Protein AF-A0A658NHQ4-F1 (afdb_monomer_lite)

Structure (mmCIF, N/CA/C/O backbone):
data_AF-A0A658NHQ4-F1
#
_entry.id   AF-A0A658NHQ4-F1
#
loop_
_atom_site.group_PDB
_atom_site.id
_atom_site.type_symbol
_atom_site.label_atom_id
_atom_site.label_alt_id
_atom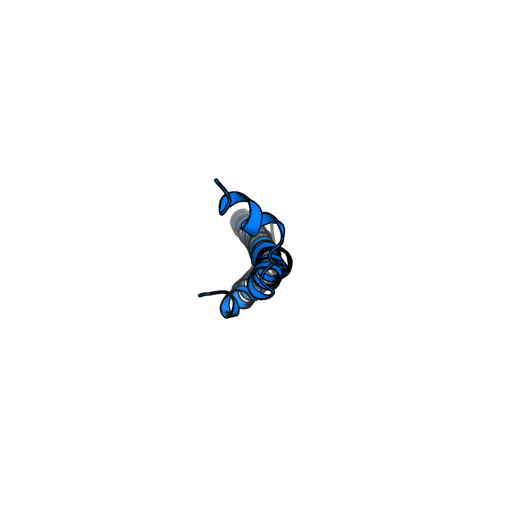_site.label_comp_id
_atom_site.label_asym_id
_atom_site.label_entity_id
_atom_site.label_seq_id
_atom_site.pdbx_PDB_ins_code
_atom_site.Cartn_x
_atom_site.Cartn_y
_atom_site.Cartn_z
_atom_site.occupancy
_atom_site.B_iso_or_equiv
_atom_site.auth_seq_id
_atom_site.auth_comp_id
_atom_site.auth_asym_id
_atom_site.auth_atom_id
_atom_site.pdbx_PDB_model_num
ATOM 1 N N . LEU A 1 1 ? 27.878 18.078 -39.534 1.00 52.38 1 LEU A N 1
ATOM 2 C CA . LEU A 1 1 ? 26.417 18.193 -39.2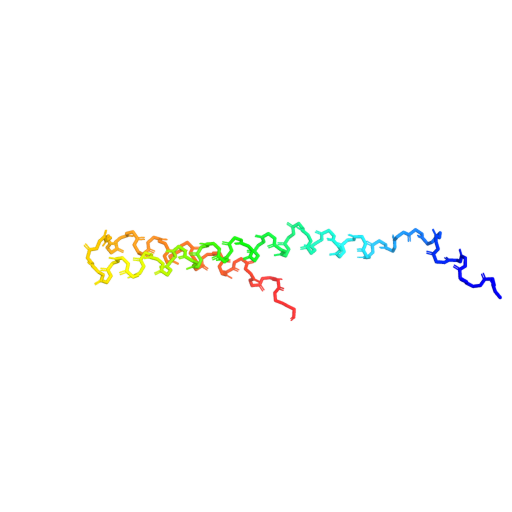91 1.00 52.38 1 LEU A CA 1
ATOM 3 C C . LEU A 1 1 ? 25.622 16.922 -39.658 1.00 52.38 1 LEU A C 1
ATOM 5 O O . LEU A 1 1 ? 24.403 16.976 -39.644 1.00 52.38 1 LEU A O 1
ATOM 9 N N . ALA A 1 2 ? 26.259 15.769 -39.921 1.00 55.34 2 ALA A N 1
ATOM 10 C CA . ALA A 1 2 ? 25.557 14.547 -40.347 1.00 55.34 2 ALA A CA 1
ATOM 11 C C . ALA A 1 2 ? 25.243 13.541 -39.214 1.00 55.34 2 ALA A C 1
ATOM 13 O O . ALA A 1 2 ? 24.514 12.584 -39.439 1.00 55.34 2 ALA A O 1
ATOM 14 N N . GLU A 1 3 ? 25.746 13.747 -37.993 1.00 51.66 3 GLU A N 1
ATOM 15 C CA . GLU A 1 3 ? 25.574 12.774 -36.897 1.00 51.66 3 GLU A CA 1
ATOM 16 C C . GLU A 1 3 ? 24.254 12.942 -36.127 1.00 51.66 3 GLU A C 1
ATOM 18 O O . GLU A 1 3 ? 23.715 11.977 -35.593 1.00 51.66 3 GLU A O 1
ATOM 23 N N . LEU A 1 4 ? 23.657 14.138 -36.152 1.00 57.28 4 LEU A N 1
ATOM 24 C CA . LEU A 1 4 ? 22.370 14.421 -35.498 1.00 57.28 4 LEU A CA 1
ATOM 25 C C . LEU A 1 4 ? 21.163 13.792 -36.221 1.00 57.28 4 LEU A C 1
ATOM 27 O O . LEU A 1 4 ? 20.063 13.786 -35.676 1.00 57.28 4 LEU A O 1
ATOM 31 N N . ALA A 1 5 ? 21.357 13.240 -37.423 1.00 58.88 5 ALA A N 1
ATOM 32 C CA . ALA A 1 5 ? 20.302 12.584 -38.197 1.00 58.88 5 ALA A CA 1
ATOM 33 C C . ALA A 1 5 ? 20.191 11.067 -37.934 1.00 58.88 5 ALA A C 1
ATOM 35 O O . ALA A 1 5 ? 19.177 10.465 -38.276 1.00 58.88 5 ALA A O 1
ATOM 36 N N . LEU A 1 6 ? 21.189 10.436 -37.300 1.00 55.59 6 LEU A N 1
ATOM 37 C CA . LEU A 1 6 ? 21.211 8.977 -37.089 1.00 55.59 6 LEU A CA 1
ATOM 38 C C . LEU A 1 6 ? 20.499 8.523 -35.800 1.00 55.59 6 LEU A C 1
ATOM 40 O O . LEU A 1 6 ? 20.210 7.339 -35.648 1.00 55.59 6 LEU A O 1
ATOM 44 N N . GLY A 1 7 ? 20.143 9.447 -34.899 1.00 56.59 7 GLY A N 1
ATOM 45 C CA . GLY A 1 7 ? 19.351 9.138 -33.699 1.00 56.59 7 GLY A CA 1
ATOM 46 C C . GLY A 1 7 ? 17.849 8.960 -33.959 1.00 56.59 7 GLY A C 1
ATOM 47 O O . GLY A 1 7 ? 17.161 8.337 -33.156 1.00 56.59 7 GLY A O 1
ATOM 48 N N . ALA A 1 8 ? 17.337 9.472 -35.085 1.00 55.47 8 ALA A N 1
ATOM 49 C CA . ALA A 1 8 ? 15.909 9.436 -35.422 1.00 55.47 8 ALA A CA 1
ATOM 50 C C . ALA A 1 8 ? 15.446 8.108 -36.058 1.00 55.47 8 ALA A C 1
ATOM 52 O O . ALA A 1 8 ? 14.247 7.859 -36.135 1.00 55.47 8 ALA A O 1
ATOM 53 N N . CYS A 1 9 ? 16.384 7.249 -36.476 1.00 54.44 9 CYS A N 1
ATOM 54 C CA . CYS A 1 9 ? 16.107 5.961 -37.124 1.00 54.44 9 CYS A CA 1
ATOM 55 C C . CYS A 1 9 ? 16.770 4.772 -36.414 1.00 54.44 9 CYS A C 1
ATOM 57 O O . CYS A 1 9 ? 16.895 3.701 -37.008 1.00 54.44 9 CYS A O 1
ATOM 59 N N . SER A 1 10 ? 17.189 4.919 -35.152 1.00 56.16 10 SER A N 1
ATOM 60 C CA . SER A 1 10 ? 17.458 3.724 -34.354 1.00 56.16 10 SER A CA 1
ATOM 61 C C . SER A 1 10 ? 16.111 3.037 -34.130 1.00 56.16 10 SER A C 1
ATOM 63 O O . SER A 1 10 ? 15.227 3.683 -33.556 1.00 56.16 10 SER A O 1
ATOM 65 N N . PRO A 1 11 ? 15.914 1.759 -34.515 1.00 59.22 11 PRO A N 1
ATOM 66 C CA . PRO A 1 11 ? 14.811 0.997 -33.946 1.00 59.22 11 PRO A CA 1
ATOM 67 C C . PRO A 1 11 ? 14.938 1.173 -32.436 1.00 59.22 11 PRO A C 1
ATOM 69 O O . PRO A 1 11 ? 16.051 1.078 -31.905 1.00 59.22 11 PRO A O 1
ATOM 72 N N . GLN A 1 12 ? 13.857 1.591 -31.775 1.00 62.78 12 GLN A N 1
ATOM 73 C CA . GLN A 1 12 ? 13.885 1.848 -30.339 1.00 62.78 12 GLN A CA 1
ATOM 74 C C . GLN A 1 12 ? 14.547 0.640 -29.691 1.00 62.78 12 GLN A C 1
ATOM 76 O O . GLN A 1 12 ? 14.053 -0.475 -29.860 1.00 62.78 12 GLN A O 1
ATOM 81 N N . TYR A 1 13 ? 15.708 0.860 -29.060 1.00 70.62 13 TYR A N 1
ATOM 82 C CA . TYR A 1 13 ? 16.497 -0.210 -28.463 1.00 70.62 13 TYR A CA 1
ATOM 83 C C . TYR A 1 13 ? 15.527 -1.105 -27.688 1.00 70.62 13 TYR A C 1
ATOM 85 O O . TYR A 1 13 ? 14.818 -0.578 -26.824 1.00 70.62 13 TYR A O 1
ATOM 93 N N . PRO A 1 14 ? 15.411 -2.407 -28.007 1.00 81.75 14 PRO A N 1
ATOM 94 C CA . PRO A 1 14 ? 14.397 -3.269 -27.402 1.00 81.75 14 PRO A CA 1
ATOM 95 C C . PRO A 1 14 ? 14.397 -3.198 -25.868 1.00 81.75 14 PRO A C 1
ATOM 97 O O . PRO A 1 14 ? 13.348 -3.269 -25.229 1.00 81.75 14 PRO A O 1
ATOM 100 N N . GLN A 1 15 ? 15.571 -2.952 -25.281 1.00 86.31 15 GLN A N 1
ATOM 101 C CA . GLN A 1 15 ? 15.774 -2.691 -23.861 1.00 86.31 15 GLN A CA 1
ATOM 102 C C . GLN A 1 15 ? 15.077 -1.405 -23.392 1.00 86.31 15 GLN A C 1
ATOM 104 O O . GLN A 1 15 ? 14.402 -1.433 -22.374 1.00 86.31 15 GLN A O 1
ATOM 109 N N . ALA A 1 16 ? 15.169 -0.293 -24.126 1.00 86.00 16 ALA A N 1
ATOM 110 C CA . ALA A 1 16 ? 14.514 0.969 -23.772 1.00 86.00 16 ALA A CA 1
ATOM 111 C C . 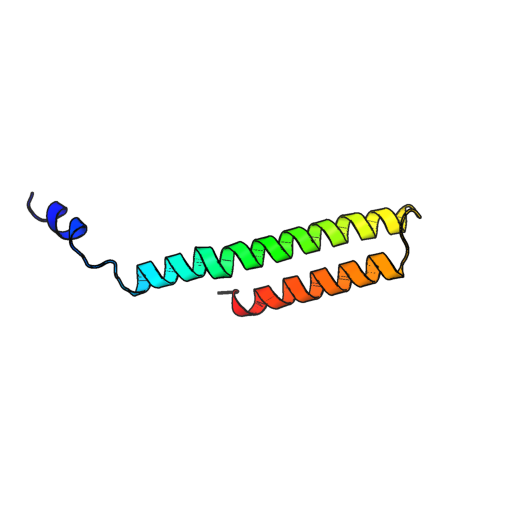ALA A 1 16 ? 12.979 0.866 -23.817 1.00 86.00 16 ALA A C 1
ATOM 113 O O . ALA A 1 16 ? 12.304 1.363 -22.915 1.00 86.00 16 ALA A O 1
ATOM 114 N N . VAL A 1 17 ? 12.425 0.178 -24.824 1.00 89.88 17 VAL A N 1
ATOM 115 C CA . VAL A 1 17 ? 10.976 -0.089 -24.909 1.00 89.88 17 VAL A CA 1
ATOM 116 C C . VAL A 1 17 ? 10.526 -0.960 -23.738 1.00 89.88 17 VAL A C 1
ATOM 118 O O . VAL A 1 17 ? 9.548 -0.635 -23.064 1.00 89.88 17 VAL A O 1
ATOM 121 N N . THR A 1 18 ? 11.272 -2.029 -23.457 1.00 90.38 18 THR A N 1
ATOM 122 C CA . THR A 1 18 ? 10.973 -2.959 -22.361 1.00 90.38 18 THR A CA 1
ATOM 123 C C . THR A 1 18 ? 11.060 -2.269 -21.000 1.00 90.38 18 THR A C 1
ATOM 125 O O . THR A 1 18 ? 10.127 -2.367 -20.208 1.00 90.38 18 THR A O 1
ATOM 128 N N . SER A 1 19 ? 12.120 -1.501 -20.738 1.00 91.56 19 SER A N 1
ATOM 129 C CA . SER A 1 19 ? 12.278 -0.741 -19.493 1.00 91.56 19 SER A CA 1
ATOM 130 C C . SER A 1 19 ? 11.156 0.276 -19.297 1.00 91.56 19 SER A C 1
ATOM 132 O O . SER A 1 19 ? 10.607 0.383 -18.202 1.00 91.56 19 SER A O 1
ATOM 134 N N . ALA A 1 20 ? 10.756 0.991 -20.355 1.00 92.81 20 ALA A N 1
ATOM 135 C CA . ALA A 1 20 ? 9.630 1.917 -20.286 1.00 92.81 20 ALA A CA 1
ATOM 136 C C . ALA A 1 20 ? 8.302 1.192 -20.005 1.00 92.81 20 ALA A C 1
ATOM 138 O O . ALA A 1 20 ? 7.476 1.707 -19.248 1.00 92.81 20 ALA A O 1
ATOM 139 N N . ALA A 1 21 ? 8.097 0.005 -20.584 1.00 94.12 21 ALA A N 1
ATOM 140 C CA . ALA A 1 21 ? 6.924 -0.820 -20.315 1.00 94.12 21 ALA A CA 1
ATOM 141 C C . ALA A 1 21 ? 6.902 -1.305 -18.857 1.00 94.12 21 ALA A C 1
ATOM 143 O O . ALA A 1 21 ? 5.903 -1.095 -18.175 1.00 94.12 21 ALA A O 1
ATOM 144 N N . ILE A 1 22 ? 8.012 -1.846 -18.341 1.00 94.06 22 ILE A N 1
ATOM 145 C CA . ILE A 1 22 ? 8.137 -2.280 -16.939 1.00 94.06 22 ILE A CA 1
ATOM 146 C C . ILE A 1 22 ? 7.879 -1.108 -15.985 1.00 94.06 22 ILE A C 1
ATOM 148 O O . ILE A 1 22 ? 7.081 -1.234 -15.056 1.00 94.06 22 ILE A O 1
ATOM 152 N N . ALA A 1 23 ? 8.479 0.059 -16.234 1.00 94.62 23 ALA A N 1
ATOM 153 C CA . ALA A 1 23 ? 8.281 1.234 -15.391 1.00 94.62 23 ALA A CA 1
ATOM 154 C C . ALA A 1 23 ? 6.804 1.662 -15.325 1.00 94.62 23 ALA A C 1
ATOM 156 O O . ALA A 1 23 ? 6.274 1.908 -14.241 1.00 94.62 23 ALA A O 1
ATOM 157 N N . LYS A 1 24 ? 6.124 1.717 -16.478 1.00 95.44 24 LYS A N 1
ATOM 158 C CA . LYS A 1 24 ? 4.735 2.195 -16.579 1.00 95.44 24 LYS A CA 1
ATOM 159 C C . LYS A 1 24 ? 3.694 1.170 -16.142 1.00 95.44 24 LYS A C 1
ATOM 161 O O . LYS A 1 24 ? 2.656 1.562 -15.623 1.00 95.44 24 LYS A O 1
ATOM 166 N N . GLN A 1 25 ? 3.931 -0.112 -16.403 1.00 95.56 25 GLN A N 1
ATOM 167 C CA . GLN A 1 25 ? 2.923 -1.165 -16.242 1.00 95.56 25 GLN A CA 1
ATOM 168 C C . GLN A 1 25 ? 3.137 -2.009 -14.986 1.00 95.56 25 GLN A C 1
ATOM 170 O O . GLN A 1 25 ? 2.181 -2.594 -14.487 1.00 95.56 25 GLN A O 1
ATOM 175 N N . VAL A 1 26 ? 4.362 -2.058 -14.455 1.00 95.12 26 VAL A N 1
ATOM 176 C CA . VAL A 1 26 ? 4.697 -2.868 -13.277 1.00 95.12 26 VAL A CA 1
ATOM 177 C C . VAL A 1 26 ? 5.073 -1.980 -12.102 1.00 95.12 26 VAL A C 1
ATOM 179 O O . VAL A 1 26 ? 4.383 -2.009 -11.085 1.00 95.12 26 VAL A O 1
ATOM 182 N N . ILE A 1 27 ? 6.122 -1.163 -12.239 1.00 94.81 27 ILE A N 1
ATOM 183 C CA . ILE A 1 27 ? 6.681 -0.405 -11.111 1.00 94.81 27 ILE A CA 1
ATOM 184 C C . ILE A 1 27 ? 5.673 0.624 -10.608 1.00 94.81 27 ILE A C 1
ATOM 186 O O . ILE A 1 27 ? 5.217 0.525 -9.469 1.00 94.81 27 ILE A O 1
ATOM 190 N N . LEU A 1 28 ? 5.280 1.578 -11.458 1.00 95.88 28 LEU A N 1
ATOM 191 C CA . LEU A 1 28 ? 4.385 2.659 -11.050 1.00 95.88 28 LEU A CA 1
ATOM 192 C C . LEU A 1 28 ? 3.055 2.131 -10.477 1.00 95.88 28 LEU A C 1
ATOM 194 O O . LEU A 1 28 ? 2.714 2.526 -9.363 1.00 95.88 28 LEU A O 1
ATOM 198 N N . PRO A 1 29 ? 2.332 1.198 -11.132 1.00 97.06 29 PRO A N 1
ATOM 199 C CA . PRO A 1 29 ? 1.081 0.688 -10.581 1.00 97.06 29 PRO A CA 1
ATOM 200 C C . PRO A 1 29 ? 1.257 -0.063 -9.259 1.00 97.06 29 PRO A C 1
ATOM 202 O O . PRO A 1 29 ? 0.385 0.029 -8.400 1.00 97.06 29 PRO A O 1
ATOM 205 N N . THR A 1 30 ? 2.359 -0.796 -9.070 1.00 96.81 30 THR A N 1
ATOM 206 C CA . THR A 1 30 ? 2.603 -1.536 -7.817 1.00 96.81 30 THR A CA 1
ATOM 207 C C . THR A 1 30 ? 2.886 -0.581 -6.660 1.00 96.81 30 THR A C 1
ATOM 209 O O . THR A 1 30 ? 2.283 -0.723 -5.598 1.00 96.81 30 THR A O 1
ATOM 212 N N . TYR A 1 31 ? 3.690 0.464 -6.885 1.00 96.88 31 TYR A N 1
ATOM 213 C CA . TYR A 1 31 ? 3.873 1.532 -5.898 1.00 96.88 31 TYR A CA 1
ATOM 214 C C . TYR A 1 31 ? 2.565 2.265 -5.590 1.00 96.88 31 TYR A C 1
ATOM 216 O O . TYR A 1 31 ? 2.268 2.497 -4.421 1.00 96.88 31 TYR A O 1
ATOM 224 N N . SER A 1 32 ? 1.750 2.588 -6.601 1.00 97.38 32 SER A N 1
ATOM 225 C CA . SER A 1 32 ? 0.444 3.220 -6.379 1.00 97.38 32 SER A CA 1
ATOM 226 C C . SER A 1 32 ? -0.482 2.349 -5.528 1.00 97.38 32 SER A C 1
ATOM 228 O O . SER A 1 32 ? -1.084 2.861 -4.589 1.00 97.38 32 SER A O 1
ATOM 230 N N . ARG A 1 33 ? -0.565 1.034 -5.790 1.00 97.69 33 ARG A N 1
ATOM 231 C CA . ARG A 1 33 ? -1.367 0.111 -4.962 1.00 97.69 33 ARG A CA 1
ATOM 232 C C . ARG A 1 33 ? -0.901 0.093 -3.507 1.00 97.69 33 ARG A C 1
ATOM 234 O O . ARG A 1 33 ? -1.739 0.128 -2.609 1.00 97.69 33 ARG A O 1
ATOM 241 N N . TRP A 1 34 ? 0.411 0.066 -3.274 1.00 97.81 34 TRP A N 1
ATOM 242 C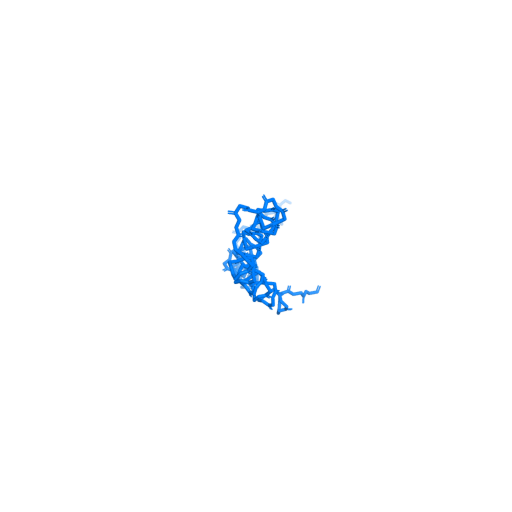 CA . TRP A 1 34 ? 0.960 0.130 -1.921 1.00 97.81 34 TRP A CA 1
ATOM 243 C C . TRP A 1 34 ? 0.615 1.448 -1.216 1.00 97.81 34 TRP A C 1
ATOM 245 O O . TRP A 1 34 ? 0.121 1.405 -0.093 1.00 97.81 34 TRP A O 1
ATOM 255 N N . VAL A 1 35 ? 0.790 2.598 -1.878 1.00 98.25 35 VAL A N 1
ATOM 256 C CA . VAL A 1 35 ? 0.464 3.915 -1.298 1.00 98.25 35 VAL A CA 1
ATOM 257 C C . VAL A 1 35 ? -1.007 4.005 -0.885 1.00 98.25 35 VAL A C 1
ATOM 259 O O . VAL A 1 35 ? -1.310 4.507 0.195 1.00 98.25 35 VAL A O 1
ATOM 262 N N . GLU A 1 36 ? -1.934 3.509 -1.707 1.00 98.56 36 GLU A N 1
ATOM 263 C CA . GLU A 1 36 ? -3.360 3.531 -1.353 1.00 98.56 36 GLU A CA 1
ATOM 264 C C . GLU A 1 36 ? -3.693 2.589 -0.184 1.00 98.56 36 GLU A C 1
ATOM 266 O O . GLU A 1 36 ? -4.484 2.940 0.700 1.00 98.56 36 GLU A O 1
ATOM 271 N N . ALA A 1 37 ? -3.061 1.412 -0.126 1.00 98.62 37 ALA A N 1
ATOM 272 C CA . ALA A 1 37 ? -3.222 0.496 1.001 1.00 98.62 37 ALA A CA 1
ATOM 273 C C . ALA A 1 37 ? -2.652 1.084 2.307 1.00 98.62 37 ALA A C 1
ATOM 275 O O . ALA A 1 37 ? -3.289 0.970 3.354 1.00 98.62 37 ALA A O 1
ATOM 276 N N . ASP A 1 38 ? -1.505 1.765 2.244 1.00 98.44 38 ASP A N 1
ATOM 277 C CA . ASP A 1 38 ? -0.870 2.431 3.387 1.00 98.44 38 ASP A CA 1
ATOM 278 C C . ASP A 1 38 ? -1.710 3.605 3.919 1.00 98.44 38 ASP A C 1
ATOM 280 O O . ASP A 1 38 ? -1.961 3.706 5.121 1.00 98.44 38 ASP A O 1
ATOM 284 N N . ARG A 1 39 ? -2.266 4.435 3.023 1.00 98.75 39 ARG A N 1
ATOM 285 C CA . ARG A 1 39 ? -3.221 5.498 3.392 1.00 98.75 39 ARG A CA 1
ATOM 286 C C . ARG A 1 39 ? -4.447 4.945 4.112 1.00 98.75 39 ARG A C 1
ATOM 288 O O . ARG A 1 39 ? -4.891 5.517 5.108 1.00 98.75 39 ARG A O 1
ATOM 295 N N . THR A 1 40 ? -4.983 3.831 3.617 1.00 98.69 40 THR A N 1
ATOM 296 C CA . THR A 1 40 ? -6.136 3.154 4.227 1.00 98.69 40 THR A CA 1
ATOM 297 C C . THR A 1 40 ? -5.787 2.621 5.618 1.00 98.69 40 THR A C 1
ATOM 299 O O . THR A 1 40 ? -6.543 2.841 6.566 1.00 98.69 40 THR A O 1
ATOM 302 N N . LEU A 1 41 ? -4.617 1.991 5.773 1.00 98.69 41 LEU A N 1
ATOM 303 C CA . LEU A 1 41 ? -4.108 1.564 7.076 1.00 98.69 41 LEU A CA 1
ATOM 304 C C . LEU A 1 41 ? -4.012 2.752 8.044 1.00 98.69 41 LEU A C 1
ATOM 306 O O . LEU A 1 41 ? -4.588 2.683 9.127 1.00 98.69 41 LEU A O 1
ATOM 310 N N . ALA A 1 42 ? -3.363 3.852 7.658 1.00 98.62 42 ALA A N 1
ATOM 311 C CA . ALA A 1 42 ? -3.220 5.026 8.520 1.00 98.62 42 ALA A CA 1
ATOM 312 C C . ALA A 1 42 ? -4.582 5.582 8.981 1.00 98.62 42 ALA A C 1
ATOM 314 O O . ALA A 1 42 ? -4.774 5.847 10.170 1.00 98.62 42 ALA A O 1
ATOM 315 N N . ALA A 1 43 ? -5.549 5.698 8.065 1.00 98.69 43 ALA A N 1
ATOM 316 C CA . ALA A 1 43 ? -6.897 6.160 8.386 1.00 98.69 43 ALA A CA 1
ATOM 317 C C . ALA A 1 43 ? -7.630 5.211 9.353 1.00 98.69 43 ALA A C 1
ATOM 319 O O . ALA A 1 43 ? -8.202 5.664 10.345 1.00 98.69 43 ALA A O 1
ATOM 320 N N . SER A 1 44 ? -7.584 3.899 9.099 1.00 98.44 44 SER A N 1
ATOM 321 C CA . SER A 1 44 ? -8.245 2.893 9.945 1.00 98.44 44 SER A CA 1
ATOM 322 C C . SER A 1 44 ? -7.624 2.787 11.343 1.00 98.44 44 SER A C 1
ATOM 324 O O . SER A 1 44 ? -8.347 2.650 12.329 1.00 98.44 44 SER A O 1
ATOM 326 N N . ALA A 1 45 ? -6.298 2.917 11.455 1.00 98.31 45 ALA A N 1
ATOM 327 C CA . ALA A 1 45 ? -5.596 2.900 12.732 1.00 98.31 45 ALA A CA 1
ATOM 328 C C . ALA A 1 45 ? -5.976 4.113 13.593 1.00 98.31 45 ALA A C 1
ATOM 330 O O . ALA A 1 45 ? -6.256 3.960 14.782 1.00 98.31 45 ALA A O 1
ATOM 331 N N . LEU A 1 46 ? -6.050 5.305 12.988 1.00 98.56 46 LEU A N 1
ATOM 332 C CA . LEU A 1 46 ? -6.522 6.509 13.673 1.00 98.56 46 LEU A CA 1
ATOM 333 C C . LEU A 1 46 ? -7.989 6.372 14.101 1.00 98.56 46 LEU A C 1
ATOM 335 O O . LEU A 1 46 ? -8.311 6.632 15.258 1.00 98.56 46 LEU A O 1
ATOM 339 N N . ALA A 1 47 ? -8.864 5.897 13.212 1.00 98.56 47 ALA A N 1
ATOM 340 C CA . ALA A 1 47 ? -10.277 5.698 13.527 1.00 98.56 47 ALA A CA 1
ATOM 341 C C . ALA A 1 47 ? -10.485 4.691 14.673 1.00 98.56 47 ALA A C 1
ATOM 343 O O . ALA A 1 47 ? -11.343 4.909 15.529 1.00 98.56 47 ALA A O 1
ATOM 344 N N . TYR A 1 48 ? -9.677 3.629 14.740 1.00 98.50 48 TYR A N 1
ATOM 345 C CA . TYR A 1 48 ? -9.696 2.687 15.860 1.00 98.50 48 TYR A CA 1
ATOM 346 C C . TYR A 1 48 ? -9.282 3.356 17.179 1.00 98.50 48 TYR A C 1
ATOM 348 O O . TYR A 1 48 ? -9.982 3.212 18.181 1.00 98.50 48 TYR A O 1
ATOM 356 N N . CYS A 1 49 ? -8.200 4.145 17.183 1.00 97.94 49 CYS A N 1
ATOM 357 C CA . CYS A 1 49 ? -7.767 4.902 18.365 1.00 97.94 49 CYS A CA 1
ATOM 358 C C . CYS A 1 49 ? -8.828 5.905 18.854 1.00 97.94 49 CYS A C 1
ATOM 360 O O . CYS A 1 49 ? -8.914 6.180 20.048 1.00 97.94 49 CYS A O 1
ATOM 362 N N . GLU A 1 50 ? -9.651 6.427 17.945 1.00 98.44 50 GLU A N 1
ATOM 363 C CA . GLU A 1 50 ? -10.772 7.323 18.249 1.00 98.44 50 GLU A CA 1
ATOM 364 C C . GLU A 1 50 ? -12.077 6.585 18.611 1.00 98.44 50 GLU A C 1
ATOM 366 O O . GLU A 1 50 ? -13.093 7.231 18.868 1.00 98.44 50 GLU A O 1
ATOM 371 N N . GLY A 1 51 ? -12.086 5.246 18.614 1.00 98.06 51 GLY A N 1
ATOM 372 C CA . GLY A 1 51 ? -13.275 4.431 18.889 1.00 98.06 51 GLY A CA 1
ATOM 373 C C . GLY A 1 51 ? -14.332 4.449 17.777 1.00 98.06 51 GLY A C 1
ATOM 374 O O . GLY A 1 51 ? -15.484 4.094 18.019 1.00 98.06 51 GLY A O 1
ATOM 375 N N . LYS A 1 52 ? -13.960 4.877 16.565 1.00 98.25 52 LYS A N 1
ATOM 376 C CA . LYS A 1 52 ? -14.841 4.999 15.389 1.00 98.25 52 LYS A CA 1
ATOM 377 C C . LYS A 1 52 ? -14.802 3.781 14.466 1.00 98.25 52 LYS A C 1
ATOM 379 O O . LYS A 1 52 ? -15.623 3.686 13.562 1.00 98.25 52 LYS A O 1
ATOM 384 N N . GLU A 1 53 ? -13.854 2.876 14.680 1.00 97.88 53 GLU A N 1
ATOM 385 C CA . GLU A 1 53 ? -13.650 1.679 13.868 1.00 97.88 53 GLU A CA 1
ATOM 386 C C . GLU A 1 53 ? -13.346 0.469 14.758 1.00 97.88 53 GLU A C 1
ATOM 388 O O . GLU A 1 53 ? -12.881 0.610 15.890 1.00 97.88 53 GLU A O 1
ATOM 393 N N . THR A 1 54 ? -13.616 -0.733 14.257 1.00 98.38 54 THR A N 1
ATOM 394 C CA . THR A 1 54 ? -13.349 -1.980 14.985 1.00 98.38 54 THR A CA 1
ATOM 395 C C . THR A 1 54 ? -11.884 -2.409 14.877 1.00 98.38 54 THR A C 1
ATOM 397 O O . THR A 1 54 ? -11.220 -2.178 13.863 1.00 98.38 54 THR A O 1
ATOM 400 N N . LEU A 1 55 ? -11.382 -3.122 15.895 1.00 98.12 55 LEU A N 1
ATOM 401 C CA . LEU A 1 55 ? -10.043 -3.725 15.843 1.00 98.12 55 LEU A CA 1
ATOM 402 C C . LEU A 1 55 ? -9.899 -4.690 14.655 1.00 98.12 55 LEU A C 1
ATOM 404 O O . LEU A 1 55 ? -8.837 -4.753 14.036 1.00 98.12 55 LEU A O 1
ATOM 408 N N . ASP A 1 56 ? -10.959 -5.430 14.325 1.00 98.56 56 ASP A N 1
ATOM 409 C CA . ASP A 1 56 ? -10.946 -6.388 13.219 1.00 98.56 56 ASP A CA 1
ATOM 410 C C . ASP A 1 56 ? -10.798 -5.694 11.860 1.00 98.56 56 ASP A C 1
ATOM 412 O O . ASP A 1 56 ? -10.019 -6.161 11.025 1.00 98.56 56 ASP A O 1
ATOM 416 N N . LYS A 1 57 ? -11.453 -4.543 11.653 1.00 98.19 57 LYS A N 1
ATOM 417 C CA . LYS A 1 57 ? -11.271 -3.744 10.434 1.00 98.19 57 LYS A CA 1
ATOM 418 C C . LYS A 1 57 ? -9.859 -3.170 10.335 1.00 98.19 57 LYS A C 1
ATOM 420 O O . LYS A 1 57 ? -9.219 -3.347 9.300 1.00 98.19 57 LYS A O 1
ATOM 425 N N . ALA A 1 58 ? -9.344 -2.564 11.407 1.00 98.44 58 ALA A N 1
ATOM 426 C CA . ALA A 1 58 ? -7.978 -2.034 11.428 1.00 98.44 58 ALA A CA 1
ATOM 427 C C . ALA A 1 58 ? -6.931 -3.136 11.164 1.00 98.44 58 ALA A C 1
ATOM 429 O O . ALA A 1 58 ? -5.966 -2.935 10.426 1.00 98.44 58 ALA A O 1
ATOM 430 N N . ARG A 1 59 ? -7.147 -4.347 11.701 1.00 98.50 59 ARG A N 1
ATOM 431 C CA . ARG A 1 59 ? -6.293 -5.514 11.429 1.00 98.50 59 ARG A CA 1
ATOM 432 C C . ARG A 1 59 ? -6.387 -5.976 9.975 1.00 98.50 59 ARG A C 1
ATOM 434 O O . ARG A 1 59 ? -5.362 -6.328 9.391 1.00 98.50 59 ARG A O 1
ATOM 441 N N . ALA A 1 60 ? -7.582 -5.998 9.390 1.00 98.75 60 ALA A N 1
ATOM 442 C CA . ALA A 1 60 ? -7.759 -6.366 7.988 1.00 98.75 60 ALA A CA 1
ATOM 443 C C . ALA A 1 60 ? -7.017 -5.393 7.055 1.00 98.75 60 ALA A C 1
ATOM 445 O O . ALA A 1 60 ? -6.302 -5.838 6.153 1.00 98.75 6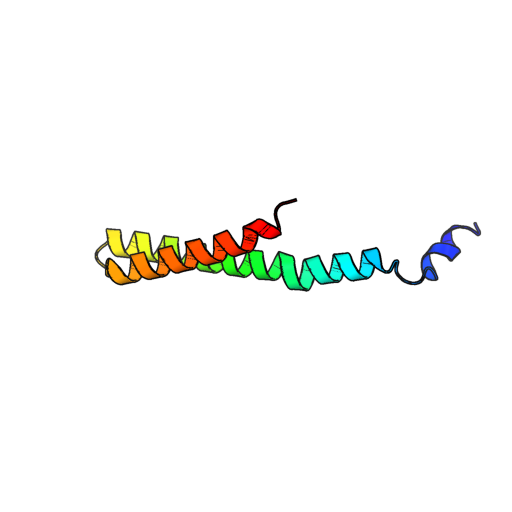0 ALA A O 1
ATOM 446 N N . ASP A 1 61 ? -7.113 -4.089 7.320 1.00 98.75 61 ASP A N 1
ATOM 447 C CA . ASP A 1 61 ? -6.421 -3.056 6.543 1.00 98.75 61 ASP A CA 1
ATOM 448 C C . ASP A 1 61 ? -4.898 -3.136 6.715 1.00 98.75 61 ASP A C 1
ATOM 450 O O . ASP A 1 61 ? -4.162 -3.025 5.734 1.00 98.75 61 ASP A O 1
ATOM 454 N N . PHE A 1 62 ? -4.414 -3.442 7.924 1.00 98.44 62 PHE A N 1
ATOM 455 C CA . PHE A 1 62 ? -2.997 -3.725 8.167 1.00 98.44 62 PHE A CA 1
ATOM 456 C C . PHE A 1 62 ? -2.487 -4.909 7.339 1.00 98.44 62 PHE A C 1
ATOM 458 O O . PHE A 1 62 ? -1.453 -4.803 6.680 1.00 98.44 62 PHE A O 1
ATOM 465 N N . LEU A 1 63 ? -3.210 -6.033 7.330 1.00 98.62 63 LEU A N 1
ATOM 466 C CA . LEU A 1 63 ? -2.815 -7.207 6.546 1.00 98.62 63 LEU A CA 1
ATOM 467 C C . LEU A 1 63 ? -2.855 -6.932 5.037 1.00 98.62 63 LEU A C 1
ATOM 469 O O . LEU A 1 63 ? -2.039 -7.479 4.296 1.00 98.62 63 LEU A O 1
ATOM 473 N N . ASN A 1 64 ? -3.775 -6.083 4.574 1.00 98.69 64 ASN A N 1
ATOM 474 C CA . ASN A 1 64 ? -3.806 -5.637 3.185 1.00 98.69 64 ASN A CA 1
ATOM 475 C C . ASN A 1 64 ? -2.572 -4.786 2.835 1.00 98.69 64 ASN A C 1
ATOM 477 O O . ASN A 1 64 ? -1.879 -5.079 1.861 1.00 98.69 64 ASN A O 1
ATOM 481 N N . ALA A 1 65 ? -2.245 -3.791 3.664 1.00 98.50 65 ALA A N 1
ATOM 482 C CA . ALA A 1 65 ? -1.058 -2.956 3.487 1.00 98.50 65 ALA A CA 1
ATOM 483 C C . ALA A 1 65 ? 0.243 -3.774 3.539 1.00 98.50 65 ALA A C 1
ATOM 485 O O . ALA A 1 65 ? 1.126 -3.578 2.704 1.00 98.50 65 ALA A O 1
ATOM 486 N N . GLN A 1 66 ? 0.338 -4.753 4.446 1.00 98.25 66 GLN A N 1
ATOM 487 C CA . GLN A 1 66 ? 1.485 -5.660 4.535 1.00 98.25 66 GLN A CA 1
ATOM 488 C C . GLN A 1 66 ? 1.683 -6.460 3.240 1.00 98.25 66 GLN A C 1
ATOM 490 O O . GLN A 1 66 ? 2.809 -6.573 2.755 1.00 98.25 66 GLN A O 1
ATOM 495 N N . LYS A 1 67 ? 0.605 -7.001 2.660 1.00 98.06 67 LYS A N 1
ATOM 496 C CA . LYS A 1 67 ? 0.675 -7.731 1.385 1.00 98.06 67 LYS A CA 1
ATOM 497 C C . LYS A 1 67 ? 1.101 -6.815 0.241 1.00 98.06 67 LYS A C 1
ATOM 499 O O . LYS A 1 67 ? 2.009 -7.174 -0.501 1.00 98.06 67 LYS A O 1
ATOM 504 N N . ALA A 1 68 ? 0.514 -5.622 0.141 1.00 97.88 68 ALA A N 1
ATOM 505 C CA . ALA A 1 68 ? 0.876 -4.651 -0.890 1.00 97.88 68 ALA A CA 1
ATOM 506 C C . ALA A 1 68 ? 2.342 -4.193 -0.770 1.00 97.88 68 ALA A C 1
ATOM 508 O O . ALA A 1 68 ? 3.020 -4.009 -1.776 1.00 97.88 68 ALA A O 1
ATOM 509 N N . TRP A 1 69 ? 2.865 -4.067 0.452 1.00 96.69 69 TRP A N 1
ATOM 510 C CA . TRP A 1 69 ? 4.285 -3.799 0.682 1.00 96.69 69 TRP A CA 1
ATOM 511 C C . TRP A 1 69 ? 5.176 -4.985 0.281 1.00 96.69 69 TRP A C 1
ATOM 513 O O . TRP A 1 69 ? 6.241 -4.794 -0.308 1.00 96.69 69 TRP A O 1
ATOM 523 N N . ALA A 1 70 ? 4.739 -6.220 0.543 1.00 97.00 70 ALA A N 1
ATOM 524 C CA . ALA A 1 70 ? 5.461 -7.419 0.122 1.00 97.00 70 ALA A CA 1
ATOM 525 C C . ALA A 1 70 ? 5.540 -7.550 -1.414 1.00 97.00 70 ALA A C 1
ATOM 527 O O . ALA A 1 70 ? 6.546 -8.027 -1.936 1.00 97.00 70 ALA A O 1
ATOM 528 N N . GLU A 1 71 ? 4.535 -7.067 -2.154 1.00 95.38 71 GLU A N 1
ATOM 529 C CA . GLU A 1 71 ? 4.570 -7.006 -3.626 1.00 95.38 71 GLU A CA 1
ATOM 530 C C . GLU A 1 71 ? 5.670 -6.082 -4.173 1.00 95.38 71 GLU A C 1
ATOM 532 O O . GLU A 1 71 ? 6.090 -6.254 -5.316 1.00 95.38 71 GLU A O 1
ATOM 537 N N . LEU A 1 72 ? 6.169 -5.127 -3.378 1.00 95.06 72 LEU A N 1
ATOM 538 C CA . LEU A 1 72 ? 7.281 -4.263 -3.781 1.00 95.06 72 LEU A CA 1
ATOM 539 C C . LEU A 1 72 ? 8.643 -4.962 -3.703 1.00 95.06 72 LEU A C 1
ATOM 541 O O . LEU A 1 72 ? 9.584 -4.499 -4.342 1.00 95.06 72 LEU A O 1
ATOM 545 N N . GLN A 1 73 ? 8.774 -6.060 -2.950 1.00 92.56 73 GLN A N 1
ATOM 546 C CA . GLN A 1 73 ? 10.075 -6.694 -2.689 1.00 92.56 73 GLN A CA 1
ATOM 547 C C . GLN A 1 73 ? 10.849 -7.079 -3.963 1.00 92.56 73 GLN A C 1
ATOM 549 O O . GLN A 1 73 ? 12.045 -6.803 -4.019 1.00 92.56 73 GLN A O 1
ATOM 554 N N . PRO A 1 74 ? 10.220 -7.640 -5.017 1.00 92.50 74 PRO A N 1
ATOM 555 C CA . PRO A 1 74 ? 10.925 -7.970 -6.258 1.00 92.50 74 PRO A CA 1
ATOM 556 C C . PRO A 1 74 ? 11.346 -6.749 -7.089 1.00 92.50 74 PRO A C 1
ATOM 558 O O . PRO A 1 74 ? 12.075 -6.905 -8.064 1.00 92.50 74 PRO A O 1
ATOM 561 N N . LEU A 1 75 ? 10.839 -5.555 -6.760 1.00 89.00 75 LEU A N 1
ATOM 562 C CA . LEU A 1 75 ? 11.087 -4.311 -7.495 1.00 89.00 75 LEU A CA 1
ATOM 563 C C . LEU A 1 75 ? 12.221 -3.474 -6.887 1.00 89.00 75 LEU A C 1
ATOM 565 O O . LEU A 1 75 ? 12.592 -2.456 -7.470 1.00 89.00 75 LEU A O 1
ATOM 569 N N . LEU A 1 76 ? 12.747 -3.875 -5.726 1.00 76.5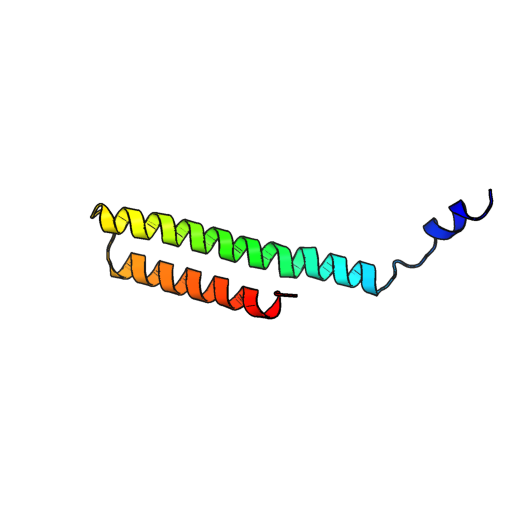0 76 LEU A N 1
ATOM 570 C CA . LEU A 1 76 ? 13.913 -3.251 -5.109 1.00 76.50 76 LEU A CA 1
ATOM 571 C C . LEU A 1 76 ? 15.157 -3.602 -5.933 1.00 76.50 76 LEU A C 1
ATOM 573 O O . LEU A 1 76 ? 15.511 -4.775 -6.061 1.00 76.50 76 LEU A O 1
ATOM 577 N N . VAL A 1 77 ? 15.791 -2.572 -6.495 1.00 60.19 77 VAL A N 1
ATOM 578 C CA . VAL A 1 77 ? 17.059 -2.648 -7.237 1.00 60.19 77 VAL A CA 1
ATOM 579 C C . VAL A 1 77 ? 18.166 -2.025 -6.405 1.00 60.19 77 VAL A C 1
ATOM 581 O O . VAL A 1 77 ? 17.898 -0.954 -5.811 1.00 60.19 77 VAL A O 1
#

Sequence (77 aa):
LAELALGACSPQYPQAVTSAAIAKQVILPTYSRWVEADRTLAASALAYCEGKETLDKARADFLNAQKAWAELQPLLV

Foldseek 3Di:
DPPVVVVVPDPCPVVNVVVVCCVVPPVVVLVVQLVVLVVLLVVQVVCVVVVNHDPVSNVVSVVSNVVSVVSCVVVDD

Radius of gyration: 21.08 Å; chains: 1; bounding box: 41×26×59 Å

Secondary structure (DSSP, 8-state):
--GGGSSTTSPP-HHHHHHHHHIIIIIHHHHHHHHHHHHHHHHHHHHHHTTSS-HHHHHHHHHHHHHHHHTTGGG--

pLDDT: mean 88.96, std 15.41, range [51.66, 98.75]